Protein AF-A0A0D7P3U4-F1 (afdb_monomer_lite)

Structure (mmCIF, N/CA/C/O backbone):
data_AF-A0A0D7P3U4-F1
#
_entry.id   AF-A0A0D7P3U4-F1
#
loop_
_atom_site.group_PDB
_atom_site.id
_atom_site.type_symbol
_atom_site.label_atom_id
_atom_site.label_alt_id
_atom_site.label_comp_id
_atom_site.label_asym_id
_atom_site.label_entity_id
_atom_site.label_seq_id
_atom_site.pdbx_PDB_ins_code
_atom_site.Cartn_x
_atom_site.Cartn_y
_atom_site.Cartn_z
_atom_site.occupancy
_atom_site.B_iso_or_equiv
_atom_site.auth_seq_id
_atom_site.auth_comp_id
_atom_site.auth_asym_id
_atom_site.auth_atom_id
_atom_site.pdbx_PDB_model_num
ATOM 1 N N . MET A 1 1 ? -17.445 26.273 27.616 1.00 38.38 1 MET A N 1
ATOM 2 C CA . MET A 1 1 ? -16.498 25.141 27.708 1.00 38.38 1 MET A CA 1
ATOM 3 C C . MET A 1 1 ? -16.155 24.699 26.288 1.00 38.38 1 MET A C 1
ATOM 5 O O . MET A 1 1 ? -16.927 23.940 25.715 1.00 38.38 1 MET A O 1
ATOM 9 N N . PRO A 1 2 ? -15.102 25.240 25.655 1.00 40.31 2 PRO A N 1
ATOM 10 C CA . PRO A 1 2 ? -14.705 24.791 24.326 1.00 40.31 2 PRO A CA 1
ATOM 11 C C . PRO A 1 2 ? -14.028 23.417 24.429 1.00 40.31 2 PRO A C 1
ATOM 13 O O . PRO A 1 2 ? -13.034 23.261 25.133 1.00 40.31 2 PRO A O 1
ATOM 16 N N . TYR A 1 3 ? -14.595 22.420 23.749 1.00 35.41 3 TYR A N 1
ATOM 17 C CA . TYR A 1 3 ? -13.947 21.133 23.521 1.00 35.41 3 TYR A CA 1
ATOM 18 C C . TYR A 1 3 ? -12.779 21.350 22.559 1.00 35.41 3 TYR A C 1
ATOM 20 O O . TYR A 1 3 ? -12.969 21.671 21.385 1.00 35.41 3 TYR A O 1
ATOM 28 N N . THR A 1 4 ? -11.563 21.189 23.069 1.00 40.56 4 THR A N 1
ATOM 29 C CA . THR A 1 4 ? -10.334 21.159 22.282 1.00 40.56 4 THR A CA 1
ATOM 30 C C . THR A 1 4 ? -10.418 19.970 21.328 1.00 40.56 4 THR A C 1
ATOM 32 O O . THR A 1 4 ? -10.285 18.815 21.730 1.00 40.56 4 THR A O 1
ATOM 35 N N . SER A 1 5 ? -10.706 20.256 20.060 1.00 39.88 5 SER A N 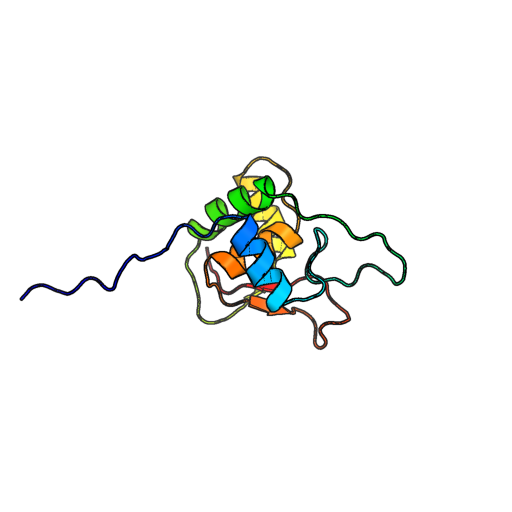1
ATOM 36 C CA . SER A 1 5 ? -10.681 19.272 18.981 1.00 39.88 5 SER A CA 1
ATOM 37 C C . SER A 1 5 ? -9.234 18.826 18.812 1.00 39.88 5 SER A C 1
ATOM 39 O O . SER A 1 5 ? -8.379 19.619 18.422 1.00 39.88 5 SER A O 1
ATOM 41 N N . ALA A 1 6 ? -8.948 17.584 19.206 1.00 41.66 6 ALA A N 1
ATOM 42 C CA . ALA A 1 6 ? -7.634 16.983 19.048 1.00 41.66 6 ALA A CA 1
ATOM 43 C C . ALA A 1 6 ? -7.201 17.106 17.581 1.00 41.66 6 ALA A C 1
ATOM 45 O O . ALA A 1 6 ? -7.942 16.739 16.670 1.00 41.66 6 ALA A O 1
ATOM 46 N N . GLY A 1 7 ? -6.025 17.701 17.395 1.00 33.91 7 GLY A N 1
ATOM 47 C CA . GLY A 1 7 ? -5.519 18.210 16.133 1.00 33.91 7 GLY A CA 1
ATOM 48 C C . GLY A 1 7 ? -5.639 17.237 14.968 1.00 33.91 7 GLY A C 1
ATOM 49 O O . GLY A 1 7 ? -4.973 16.205 14.921 1.00 33.91 7 GLY A O 1
ATOM 50 N N . HIS A 1 8 ? -6.408 17.656 13.967 1.00 38.06 8 HIS A N 1
ATOM 51 C CA . HIS A 1 8 ? -6.108 17.360 12.575 1.00 38.06 8 HIS A CA 1
ATOM 52 C C . HIS A 1 8 ? -4.768 18.024 12.236 1.00 38.06 8 HIS A C 1
ATOM 54 O O . HIS A 1 8 ? -4.718 19.145 11.744 1.00 38.06 8 HIS A O 1
ATOM 60 N N . ILE A 1 9 ? -3.668 17.342 12.540 1.00 40.62 9 ILE A N 1
ATOM 61 C CA . ILE A 1 9 ? -2.379 17.609 11.905 1.00 40.62 9 ILE A CA 1
ATOM 62 C C . ILE A 1 9 ? -1.990 16.331 11.169 1.00 40.62 9 ILE A C 1
ATOM 64 O O . ILE A 1 9 ? -0.997 15.676 11.472 1.00 40.62 9 ILE A O 1
ATOM 68 N N . ALA A 1 10 ? -2.818 15.946 10.197 1.00 44.78 10 ALA A N 1
ATOM 69 C CA . ALA A 1 10 ? -2.307 15.185 9.073 1.00 44.78 10 ALA A CA 1
ATOM 70 C C . ALA A 1 10 ? -1.526 16.196 8.231 1.00 44.78 10 ALA A C 1
ATOM 72 O O . ALA A 1 10 ? -2.073 16.815 7.325 1.00 44.78 10 ALA A O 1
ATOM 73 N N . HIS A 1 11 ? -0.262 16.437 8.589 1.00 48.94 11 HIS A N 1
ATOM 74 C CA . HIS A 1 11 ? 0.686 16.923 7.594 1.00 48.94 11 HIS A CA 1
ATOM 75 C C . HIS A 1 11 ? 0.518 16.011 6.377 1.00 48.94 11 HIS A C 1
ATOM 77 O O . HIS A 1 11 ? 0.591 14.792 6.537 1.00 48.94 11 HIS A O 1
ATOM 83 N N . GLU A 1 12 ? 0.210 16.582 5.213 1.00 66.56 12 GLU A N 1
ATOM 84 C CA . GLU A 1 12 ? 0.096 15.848 3.955 1.00 66.56 12 GLU A CA 1
ATOM 85 C C . GLU A 1 12 ? 1.421 15.118 3.714 1.00 66.56 12 GLU A C 1
ATOM 87 O O . GLU A 1 12 ? 2.398 15.702 3.245 1.00 66.56 12 GLU A O 1
ATOM 92 N N . ILE A 1 13 ? 1.499 13.851 4.127 1.00 76.00 13 ILE A N 1
ATOM 93 C CA . ILE A 1 13 ? 2.671 13.025 3.868 1.00 76.00 13 ILE A CA 1
ATOM 94 C C . ILE A 1 13 ? 2.689 12.817 2.364 1.00 76.00 13 ILE A C 1
ATOM 96 O O . ILE A 1 13 ? 1.800 12.167 1.812 1.00 76.00 13 ILE A O 1
ATOM 100 N N . SER A 1 14 ? 3.699 13.374 1.700 1.00 83.31 14 SER A N 1
ATOM 101 C CA . SER A 1 14 ? 3.850 13.165 0.267 1.00 83.31 14 SER A CA 1
ATOM 102 C C . SER A 1 14 ? 4.125 11.682 -0.013 1.00 83.31 14 SER A C 1
ATOM 104 O O . SER A 1 14 ? 4.723 10.990 0.817 1.00 83.31 14 SER A O 1
ATOM 106 N N . PRO A 1 15 ? 3.774 11.157 -1.194 1.00 79.06 15 PRO A N 1
ATOM 107 C CA . PRO A 1 15 ? 4.057 9.762 -1.542 1.00 79.06 15 PRO A CA 1
ATOM 108 C C . PRO A 1 15 ? 5.533 9.373 -1.440 1.00 79.06 15 PRO A C 1
ATOM 110 O O . PRO A 1 15 ? 5.861 8.236 -1.103 1.00 79.06 15 PRO A O 1
ATOM 113 N N . ALA A 1 16 ? 6.437 10.320 -1.697 1.00 84.12 16 ALA A N 1
ATOM 114 C CA . ALA A 1 16 ? 7.869 10.108 -1.535 1.00 84.12 16 ALA A CA 1
ATOM 115 C C . ALA A 1 16 ? 8.241 9.899 -0.056 1.00 84.12 16 ALA A C 1
ATOM 117 O O . ALA A 1 16 ? 8.971 8.964 0.273 1.00 84.12 16 ALA A O 1
ATOM 118 N N . GLN A 1 17 ? 7.682 10.712 0.847 1.00 87.31 17 GLN A N 1
ATOM 119 C CA . GLN A 1 17 ? 7.859 10.543 2.293 1.00 87.31 17 GLN A CA 1
ATOM 120 C C . GLN A 1 17 ? 7.215 9.243 2.786 1.00 87.31 17 GLN A C 1
ATOM 122 O O . GLN A 1 17 ? 7.812 8.519 3.582 1.00 87.31 17 GLN A O 1
ATOM 127 N N . ALA A 1 18 ? 6.027 8.907 2.276 1.00 85.25 18 ALA A N 1
ATOM 128 C CA . ALA A 1 18 ? 5.354 7.644 2.553 1.00 85.25 18 ALA A CA 1
ATOM 129 C C . ALA A 1 18 ? 6.251 6.448 2.206 1.00 85.25 18 ALA A C 1
ATOM 131 O O . ALA A 1 18 ? 6.417 5.530 3.014 1.00 85.25 18 ALA A O 1
ATOM 132 N N . LEU A 1 19 ? 6.875 6.483 1.026 1.00 86.25 19 LEU A N 1
ATOM 133 C CA . LEU A 1 19 ? 7.797 5.451 0.570 1.00 86.25 19 LEU A CA 1
ATOM 134 C C . LEU A 1 19 ? 9.042 5.365 1.460 1.00 86.25 19 LEU A C 1
ATOM 136 O O . LEU A 1 19 ? 9.476 4.264 1.798 1.00 86.25 19 LEU A O 1
ATOM 140 N N . GLU A 1 20 ? 9.602 6.499 1.880 1.00 89.19 20 GLU A N 1
ATOM 141 C CA . GLU A 1 20 ? 10.750 6.528 2.788 1.00 89.19 20 GLU A CA 1
ATOM 142 C C . GLU A 1 20 ? 10.413 5.913 4.156 1.00 89.19 20 GLU A C 1
ATOM 144 O O . GLU A 1 20 ? 11.132 5.034 4.640 1.00 89.19 20 GLU A O 1
ATOM 149 N N . ILE A 1 21 ? 9.287 6.307 4.757 1.00 87.75 21 ILE A N 1
ATOM 150 C CA . ILE A 1 21 ? 8.805 5.752 6.030 1.00 87.75 21 ILE A CA 1
ATOM 151 C C . ILE A 1 21 ? 8.578 4.243 5.889 1.00 87.75 21 ILE A C 1
ATOM 153 O O . ILE A 1 21 ? 8.995 3.456 6.746 1.00 87.75 21 ILE A O 1
ATOM 157 N N . ALA A 1 22 ? 7.954 3.822 4.788 1.00 87.62 22 ALA A N 1
ATOM 158 C CA . ALA A 1 22 ? 7.709 2.418 4.513 1.00 87.62 22 ALA A CA 1
ATOM 159 C C . ALA A 1 22 ? 9.010 1.622 4.368 1.00 87.62 22 ALA A C 1
ATOM 161 O O . ALA A 1 22 ? 9.109 0.542 4.944 1.00 87.62 22 ALA A O 1
ATOM 162 N N . ARG A 1 23 ? 10.032 2.163 3.691 1.00 87.88 23 ARG A N 1
ATOM 163 C CA . ARG A 1 23 ? 11.361 1.539 3.560 1.00 87.88 23 ARG A CA 1
ATOM 164 C C . ARG A 1 23 ? 12.098 1.435 4.895 1.00 87.88 23 ARG A C 1
ATOM 166 O O . ARG A 1 23 ? 12.778 0.442 5.125 1.00 87.88 23 ARG A O 1
ATOM 173 N N . ARG A 1 24 ? 11.935 2.395 5.811 1.00 87.88 24 ARG A N 1
ATOM 174 C CA . ARG A 1 24 ? 12.508 2.296 7.169 1.00 87.88 24 ARG A CA 1
ATOM 175 C C . ARG A 1 24 ? 11.875 1.163 7.980 1.00 87.88 24 ARG A C 1
ATOM 177 O O . ARG A 1 24 ? 12.564 0.502 8.750 1.00 87.88 24 ARG A O 1
ATOM 184 N N . ARG A 1 25 ? 10.570 0.928 7.806 1.00 85.62 25 ARG A N 1
ATOM 185 C CA . ARG A 1 25 ? 9.826 -0.128 8.516 1.00 85.62 25 ARG A CA 1
ATOM 186 C C . ARG A 1 25 ? 9.965 -1.505 7.866 1.00 85.62 25 ARG A C 1
ATOM 188 O O . ARG A 1 25 ? 10.040 -2.512 8.561 1.00 85.62 25 ARG A O 1
ATOM 195 N N . PHE A 1 26 ? 9.976 -1.538 6.540 1.00 85.12 26 PHE A N 1
ATOM 196 C CA . PHE A 1 26 ? 10.073 -2.724 5.704 1.00 85.12 26 PHE A CA 1
ATOM 197 C C . PHE A 1 26 ? 11.154 -2.473 4.651 1.00 85.12 26 PHE A C 1
ATOM 199 O O . PHE A 1 26 ? 10.870 -2.041 3.533 1.00 85.12 26 PHE A O 1
ATOM 206 N N . CYS A 1 27 ? 12.408 -2.766 5.007 1.00 80.81 27 CYS A N 1
ATOM 207 C CA . CYS A 1 27 ? 13.600 -2.472 4.196 1.00 80.81 27 CYS A CA 1
ATOM 208 C C . CYS A 1 27 ? 13.582 -3.067 2.781 1.00 80.81 27 CYS A C 1
ATOM 210 O O . CYS A 1 27 ? 14.340 -2.628 1.920 1.00 80.81 27 CYS A O 1
ATOM 212 N N . ARG A 1 28 ? 12.701 -4.038 2.523 1.00 82.25 28 ARG A N 1
ATOM 213 C CA . ARG A 1 28 ? 12.535 -4.697 1.226 1.00 82.25 28 ARG A CA 1
ATOM 214 C C . ARG A 1 28 ? 11.152 -4.452 0.610 1.00 82.25 28 ARG A C 1
ATOM 216 O O . ARG A 1 28 ? 10.648 -5.301 -0.103 1.00 82.25 28 ARG A O 1
ATOM 223 N N . ILE A 1 29 ? 10.467 -3.350 0.890 1.00 88.88 29 ILE A N 1
ATOM 224 C CA . ILE A 1 29 ? 9.172 -3.102 0.237 1.00 88.88 29 ILE A CA 1
ATOM 225 C C . ILE A 1 29 ? 9.337 -2.827 -1.279 1.00 88.88 29 ILE A C 1
ATOM 227 O O . ILE A 1 29 ? 10.244 -2.106 -1.702 1.00 88.88 29 ILE A O 1
ATOM 231 N N . SER A 1 30 ? 8.467 -3.428 -2.095 1.00 91.19 30 SER A N 1
ATOM 232 C CA . SER A 1 30 ? 8.393 -3.308 -3.568 1.00 91.19 30 SER A CA 1
ATOM 233 C C . SER A 1 30 ? 6.939 -3.331 -4.031 1.00 91.19 30 SER A C 1
ATOM 235 O O . SER A 1 30 ? 6.057 -3.549 -3.203 1.00 91.19 30 SER A O 1
ATOM 237 N N . ALA A 1 31 ? 6.675 -3.180 -5.333 1.00 91.19 31 ALA A N 1
ATOM 238 C CA . ALA A 1 31 ? 5.320 -3.276 -5.891 1.00 91.19 31 ALA A CA 1
ATOM 239 C C . ALA A 1 31 ? 4.598 -4.593 -5.531 1.00 91.19 31 ALA A C 1
ATOM 241 O O . ALA A 1 31 ? 3.384 -4.600 -5.318 1.00 91.19 31 ALA A O 1
ATOM 242 N N . ASP A 1 32 ? 5.330 -5.696 -5.369 1.00 88.75 32 ASP A N 1
ATOM 243 C CA . ASP A 1 32 ? 4.748 -6.993 -4.999 1.00 88.75 32 ASP A CA 1
ATOM 244 C C . ASP A 1 32 ? 4.303 -7.059 -3.523 1.00 88.75 32 ASP A C 1
ATOM 246 O O . ASP A 1 32 ? 3.494 -7.912 -3.145 1.00 88.75 32 ASP A O 1
ATOM 250 N N . GLY A 1 33 ? 4.777 -6.134 -2.683 1.00 88.94 33 GLY A N 1
ATOM 251 C CA . GLY A 1 33 ? 4.483 -6.054 -1.253 1.00 88.94 33 GLY A CA 1
ATOM 252 C C . GLY A 1 33 ? 5.744 -5.927 -0.395 1.00 88.94 33 GLY A C 1
ATOM 253 O O . GLY A 1 33 ? 6.766 -5.390 -0.828 1.00 88.94 33 GLY A O 1
ATOM 254 N N . ILE A 1 34 ? 5.687 -6.427 0.840 1.00 86.50 34 ILE A N 1
ATOM 255 C CA . ILE A 1 34 ? 6.852 -6.545 1.732 1.00 86.50 34 ILE A CA 1
ATOM 256 C C . ILE A 1 34 ? 7.669 -7.738 1.204 1.00 86.50 34 ILE A C 1
ATOM 258 O O . ILE A 1 34 ? 7.307 -8.858 1.538 1.00 86.50 34 ILE A O 1
ATOM 262 N N . LEU A 1 35 ? 8.660 -7.543 0.306 1.00 70.44 35 LEU A N 1
ATOM 263 C CA . LEU A 1 35 ? 9.296 -8.637 -0.471 1.00 70.44 35 LEU A CA 1
ATOM 264 C C . LEU A 1 35 ? 9.469 -9.924 0.351 1.00 70.44 35 LEU A C 1
ATOM 266 O O . LEU A 1 35 ? 10.184 -9.905 1.348 1.00 70.44 35 LEU A O 1
ATOM 270 N N . LEU A 1 36 ? 9.013 -11.045 -0.212 1.00 58.19 36 LEU A N 1
ATOM 271 C CA . LEU A 1 36 ? 9.909 -11.895 -0.998 1.00 58.19 36 LEU A CA 1
ATOM 272 C C . LEU A 1 36 ? 9.376 -12.026 -2.419 1.00 58.19 36 LEU A C 1
ATOM 274 O O . LEU A 1 36 ? 8.416 -12.750 -2.669 1.00 58.19 36 LEU A O 1
ATOM 278 N N . ALA A 1 37 ? 10.056 -11.407 -3.373 1.00 50.03 37 ALA A N 1
ATOM 279 C CA . ALA A 1 37 ? 10.104 -12.021 -4.684 1.00 50.03 37 ALA A CA 1
ATOM 280 C C . ALA A 1 37 ? 10.962 -13.300 -4.535 1.00 50.03 37 ALA A C 1
ATOM 282 O O . ALA A 1 37 ? 11.898 -13.319 -3.725 1.00 50.03 37 ALA A O 1
ATOM 283 N N . ARG A 1 38 ? 10.627 -14.388 -5.248 1.00 56.75 38 ARG A N 1
ATOM 284 C CA . ARG A 1 38 ? 11.451 -15.618 -5.305 1.00 56.75 38 ARG A CA 1
ATOM 285 C C . ARG A 1 38 ? 12.933 -15.239 -5.400 1.00 56.75 38 ARG A C 1
ATOM 287 O O . ARG A 1 38 ? 13.247 -14.244 -6.046 1.00 56.75 38 ARG A O 1
ATOM 294 N N . ARG A 1 39 ? 13.851 -15.997 -4.789 1.00 56.56 39 ARG A N 1
ATOM 295 C CA . ARG A 1 39 ? 15.298 -15.712 -4.881 1.00 56.56 39 ARG A CA 1
ATOM 296 C C . ARG A 1 39 ? 15.677 -15.460 -6.354 1.00 56.56 39 ARG A C 1
ATOM 298 O O . ARG A 1 39 ? 15.538 -16.365 -7.168 1.00 56.56 39 ARG A O 1
ATOM 305 N N . GLY A 1 40 ? 16.085 -14.231 -6.685 1.00 61.44 40 GLY A N 1
ATOM 306 C CA . GLY A 1 40 ? 16.438 -13.816 -8.052 1.00 61.44 40 GLY A CA 1
ATOM 307 C C . GLY A 1 40 ? 15.343 -13.122 -8.877 1.00 61.44 40 GLY A C 1
ATOM 308 O O . GLY A 1 40 ? 15.617 -12.729 -10.005 1.00 61.44 40 GLY A O 1
ATOM 309 N N . ALA A 1 41 ? 14.129 -12.936 -8.358 1.00 67.06 41 ALA A N 1
ATOM 310 C CA . ALA A 1 41 ? 13.119 -12.134 -9.041 1.00 67.06 41 ALA A CA 1
ATOM 311 C C . ALA A 1 41 ? 13.474 -10.632 -8.981 1.00 67.06 41 ALA A C 1
ATOM 313 O O . ALA A 1 41 ? 14.013 -10.169 -7.967 1.00 67.06 41 ALA A O 1
ATOM 314 N N . PRO A 1 42 ? 13.214 -9.882 -10.068 1.00 73.75 42 PRO A N 1
ATOM 315 C CA . PRO A 1 42 ? 13.616 -8.487 -10.172 1.00 73.75 42 PRO A CA 1
ATOM 316 C C . PRO A 1 42 ? 12.885 -7.624 -9.141 1.00 73.75 42 PRO A C 1
ATOM 318 O O . PRO A 1 42 ? 11.722 -7.863 -8.817 1.00 73.75 42 PRO A O 1
ATOM 321 N N . TYR A 1 43 ? 13.574 -6.601 -8.633 1.00 81.44 43 TYR A N 1
ATOM 322 C CA . TYR A 1 43 ? 12.940 -5.581 -7.806 1.00 81.44 43 TYR A CA 1
ATOM 323 C C . TYR A 1 43 ? 11.932 -4.801 -8.651 1.00 81.44 43 TYR A C 1
ATOM 325 O O . TYR A 1 43 ? 12.300 -4.238 -9.681 1.00 81.44 43 TYR A O 1
ATOM 333 N N . GLN A 1 44 ? 10.678 -4.757 -8.204 1.00 86.56 44 GLN A N 1
ATOM 334 C CA . GLN A 1 44 ? 9.640 -3.960 -8.847 1.00 86.56 44 GLN A CA 1
ATOM 335 C C . GLN A 1 44 ? 9.441 -2.639 -8.107 1.00 86.56 44 GLN A C 1
ATOM 337 O O . GLN A 1 44 ? 9.133 -2.611 -6.910 1.00 86.56 44 GLN A O 1
ATOM 342 N N . GLU A 1 45 ? 9.615 -1.539 -8.829 1.00 90.19 45 GLU A N 1
ATOM 343 C CA . GLU A 1 45 ? 9.469 -0.194 -8.288 1.00 90.19 45 GLU A CA 1
ATOM 344 C C . GLU A 1 45 ? 8.012 0.124 -7.924 1.00 90.19 45 GLU A C 1
ATOM 346 O O . GLU A 1 45 ? 7.072 -0.260 -8.617 1.00 90.19 45 GLU A O 1
ATOM 351 N N . ILE A 1 46 ? 7.827 0.838 -6.812 1.00 93.00 46 ILE A N 1
ATOM 352 C CA . ILE A 1 46 ? 6.511 1.309 -6.374 1.00 93.00 46 ILE A CA 1
ATOM 353 C C . ILE A 1 46 ? 6.201 2.621 -7.090 1.00 93.00 46 ILE A C 1
ATOM 355 O O . ILE A 1 46 ? 6.912 3.606 -6.912 1.00 93.00 46 ILE A O 1
ATOM 359 N N . ILE A 1 47 ? 5.106 2.634 -7.848 1.00 94.12 47 ILE A N 1
ATOM 360 C CA . ILE A 1 47 ? 4.639 3.814 -8.580 1.00 94.12 47 ILE A CA 1
ATOM 361 C C . ILE A 1 47 ? 3.908 4.764 -7.621 1.00 94.12 47 ILE A C 1
ATOM 363 O O . ILE A 1 47 ? 2.959 4.366 -6.941 1.00 94.12 47 ILE A O 1
ATOM 367 N N . VAL A 1 48 ? 4.332 6.028 -7.584 1.00 91.50 48 VAL A N 1
ATOM 368 C CA . VAL A 1 48 ? 3.832 7.069 -6.667 1.00 91.50 48 VAL A CA 1
ATOM 369 C C . VAL A 1 48 ? 2.333 7.329 -6.836 1.00 91.50 48 VAL A C 1
ATOM 371 O O . VAL A 1 48 ? 1.600 7.423 -5.853 1.00 91.50 48 VAL A O 1
ATOM 374 N N . GLU A 1 49 ? 1.841 7.370 -8.067 1.00 93.12 49 GLU A N 1
ATOM 375 C CA . GLU A 1 49 ? 0.430 7.611 -8.374 1.00 93.12 49 GLU A CA 1
ATOM 376 C C . GLU A 1 49 ? -0.473 6.502 -7.814 1.00 93.12 49 GLU A C 1
ATOM 378 O O . GLU A 1 49 ? -1.608 6.760 -7.415 1.00 93.12 49 GLU A O 1
ATOM 383 N N . GLN A 1 50 ? 0.031 5.266 -7.733 1.00 96.12 50 GLN A N 1
ATOM 384 C CA . GLN A 1 50 ? -0.698 4.161 -7.106 1.00 96.12 50 GLN A CA 1
ATOM 385 C C . GLN A 1 50 ? -0.769 4.328 -5.586 1.00 96.12 50 GLN A C 1
ATOM 387 O O . GLN A 1 50 ? -1.772 3.947 -4.985 1.00 96.12 50 GLN A O 1
ATOM 392 N N . VAL A 1 51 ? 0.265 4.909 -4.964 1.00 95.00 51 VAL A N 1
ATOM 393 C CA . VAL A 1 51 ? 0.263 5.223 -3.527 1.00 95.00 51 VAL A CA 1
ATOM 394 C C . VAL A 1 51 ? -0.809 6.266 -3.229 1.00 95.00 51 VAL A C 1
ATOM 396 O O . VAL A 1 51 ? -1.599 6.050 -2.317 1.00 95.00 51 VAL A O 1
ATOM 399 N N . ASN A 1 52 ? -0.905 7.330 -4.034 1.00 93.88 52 ASN A N 1
ATOM 400 C CA . ASN A 1 52 ? -1.944 8.357 -3.882 1.00 93.88 52 ASN A CA 1
ATOM 401 C C . ASN A 1 52 ? -3.355 7.765 -3.927 1.00 93.88 52 ASN A C 1
ATOM 403 O O . ASN A 1 52 ? -4.121 7.925 -2.980 1.00 93.88 52 ASN A O 1
ATOM 407 N N . ARG A 1 53 ? -3.674 6.993 -4.972 1.00 95.25 53 ARG A N 1
ATOM 408 C CA . ARG A 1 53 ? -4.993 6.347 -5.096 1.00 95.25 53 ARG A CA 1
ATOM 409 C C . ARG A 1 53 ? -5.286 5.406 -3.932 1.00 95.25 53 ARG A C 1
ATOM 411 O O . ARG A 1 53 ? -6.407 5.354 -3.436 1.00 95.25 53 ARG A O 1
ATOM 418 N N . ALA A 1 54 ? -4.279 4.662 -3.477 1.00 96.69 54 ALA A N 1
ATOM 419 C CA . ALA A 1 54 ? -4.433 3.796 -2.320 1.00 96.69 54 ALA A CA 1
ATOM 420 C C . ALA A 1 54 ? -4.655 4.591 -1.024 1.00 96.69 54 ALA A C 1
ATOM 422 O O . ALA A 1 54 ? -5.435 4.150 -0.184 1.00 96.69 54 ALA A O 1
A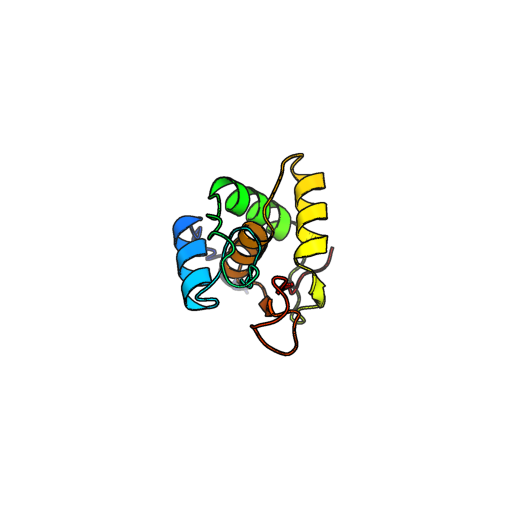TOM 423 N N . MET A 1 55 ? -4.007 5.747 -0.850 1.00 95.12 55 MET A N 1
ATOM 424 C CA . MET A 1 55 ? -4.243 6.632 0.294 1.00 95.12 55 MET A CA 1
ATOM 425 C C . MET A 1 55 ? -5.671 7.179 0.278 1.00 95.12 55 MET A C 1
ATOM 427 O O . MET A 1 55 ? -6.349 7.093 1.298 1.00 95.12 55 MET A O 1
ATOM 431 N N . GLU A 1 56 ? -6.144 7.666 -0.870 1.00 95.44 56 GLU A N 1
ATOM 432 C CA . GLU A 1 56 ? -7.521 8.146 -1.041 1.00 95.44 56 GLU A CA 1
ATOM 433 C C . GLU A 1 56 ? -8.536 7.052 -0.700 1.00 95.44 56 GLU A C 1
ATOM 435 O O . GLU A 1 56 ? -9.424 7.270 0.123 1.00 95.44 56 GLU A O 1
ATOM 440 N N . PHE A 1 57 ? -8.355 5.845 -1.244 1.00 97.00 57 PHE A N 1
ATOM 441 C CA . PHE A 1 57 ? -9.206 4.703 -0.925 1.00 97.00 57 PHE A CA 1
ATOM 442 C C . PHE A 1 57 ? -9.181 4.362 0.572 1.00 97.00 57 PHE A C 1
ATOM 444 O O . PHE A 1 57 ? -10.231 4.244 1.201 1.00 97.00 57 PHE A O 1
ATOM 451 N N . LEU A 1 58 ? -7.997 4.212 1.172 1.00 96.31 58 LEU A N 1
ATOM 452 C CA . LEU A 1 58 ? -7.865 3.840 2.584 1.00 96.31 58 LEU A CA 1
ATOM 453 C C . LEU A 1 58 ? -8.423 4.910 3.531 1.00 96.31 58 LEU A C 1
ATOM 455 O O . LEU A 1 58 ? -8.900 4.555 4.607 1.00 96.31 58 LEU A O 1
ATOM 459 N N . ALA A 1 59 ? -8.401 6.185 3.136 1.00 94.81 59 ALA A N 1
ATOM 460 C CA . ALA A 1 59 ? -9.010 7.278 3.888 1.00 94.81 59 ALA A CA 1
ATOM 461 C C . ALA A 1 59 ? -10.546 7.183 3.947 1.00 94.81 59 ALA A C 1
ATOM 463 O O . ALA A 1 59 ? -11.152 7.751 4.853 1.00 94.81 59 ALA A O 1
ATOM 464 N N . THR A 1 60 ? -11.178 6.437 3.032 1.00 96.00 60 THR A N 1
ATOM 465 C CA . THR A 1 60 ? -12.623 6.145 3.093 1.00 96.00 60 THR A CA 1
ATOM 466 C C . THR A 1 60 ? -12.979 5.058 4.112 1.00 96.00 60 THR A C 1
ATOM 468 O O . THR A 1 60 ? -14.144 4.920 4.483 1.00 96.00 60 THR A O 1
ATOM 471 N N . LEU A 1 61 ? -11.995 4.282 4.580 1.00 96.50 61 LEU A N 1
ATOM 472 C CA . LEU A 1 61 ? -12.204 3.178 5.513 1.00 96.50 61 LEU A CA 1
ATOM 473 C C . LEU A 1 61 ? -12.052 3.639 6.964 1.00 96.50 61 LEU A C 1
ATOM 475 O O . LEU A 1 61 ? -11.319 4.573 7.277 1.00 96.50 61 LEU A O 1
ATOM 479 N N . THR A 1 62 ? -12.683 2.919 7.892 1.00 96.00 62 THR A N 1
ATOM 480 C CA . THR A 1 62 ? -12.543 3.205 9.325 1.00 96.00 62 THR A CA 1
ATOM 481 C C . THR A 1 62 ? -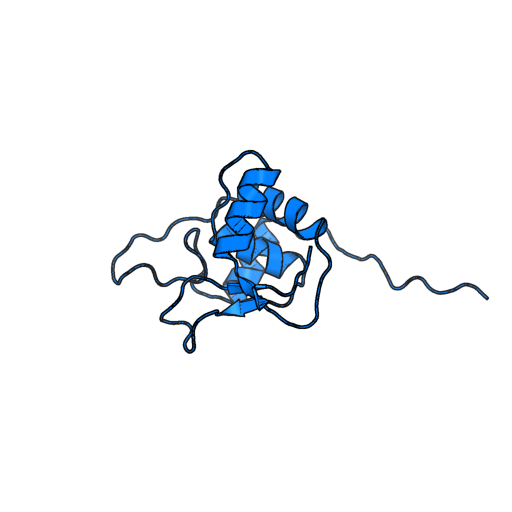11.273 2.548 9.889 1.00 96.00 62 THR A C 1
ATOM 483 O O . THR A 1 62 ? -11.173 1.314 9.865 1.00 96.00 62 THR A O 1
ATOM 486 N N . PRO A 1 63 ? -10.320 3.307 10.473 1.00 96.19 63 PRO A N 1
ATOM 487 C CA . PRO A 1 63 ? -9.146 2.737 11.132 1.00 96.19 63 PRO A CA 1
ATOM 488 C C . PRO A 1 63 ? -9.520 1.854 12.328 1.00 96.19 63 PRO A C 1
ATOM 490 O O . PRO A 1 63 ? -10.447 2.142 13.086 1.00 96.19 63 PRO A O 1
ATOM 493 N N . THR A 1 64 ? -8.763 0.781 12.550 1.00 96.00 64 THR A N 1
ATOM 494 C CA . THR A 1 64 ? -8.946 -0.118 13.695 1.00 96.00 64 THR A CA 1
ATOM 495 C C . THR A 1 64 ? -7.623 -0.418 14.395 1.00 96.00 64 THR A C 1
ATOM 497 O O . THR A 1 64 ? -6.542 -0.398 13.805 1.00 96.00 64 THR A O 1
ATOM 500 N N . LYS A 1 65 ? -7.699 -0.751 15.689 1.00 91.56 65 LYS A N 1
ATOM 501 C CA . LYS A 1 65 ? -6.516 -1.112 16.494 1.00 91.56 65 LYS A CA 1
ATOM 502 C C . LYS A 1 65 ? -5.940 -2.489 16.126 1.00 91.56 65 LYS A C 1
ATOM 504 O O . LYS A 1 65 ? -4.791 -2.782 16.462 1.00 91.56 65 LYS A O 1
ATOM 509 N N . SER A 1 66 ? -6.722 -3.334 15.450 1.00 91.12 66 SER A N 1
ATOM 510 C CA . SER A 1 66 ? -6.362 -4.706 15.089 1.00 91.12 66 SER A CA 1
ATOM 511 C C . SER A 1 66 ? -6.119 -4.855 13.589 1.00 91.12 66 SER A C 1
ATOM 513 O O . SER A 1 66 ? -7.051 -4.781 12.796 1.00 91.12 66 SER A O 1
ATOM 515 N N . ALA A 1 67 ? -4.884 -5.167 13.204 1.00 91.62 67 ALA A N 1
ATOM 516 C CA . ALA A 1 67 ? -4.532 -5.461 11.819 1.00 91.62 67 ALA A CA 1
ATOM 517 C C . ALA A 1 67 ? -5.048 -6.846 11.386 1.00 91.62 67 ALA A C 1
ATOM 519 O O . ALA A 1 67 ? -4.444 -7.875 11.727 1.00 91.62 67 ALA A O 1
ATOM 520 N N . ARG A 1 68 ? -6.176 -6.868 10.665 1.00 92.50 68 ARG A N 1
ATOM 521 C CA . ARG A 1 68 ? -6.864 -8.096 10.218 1.00 92.50 68 ARG A CA 1
ATOM 522 C C . ARG A 1 68 ? -7.182 -8.121 8.723 1.00 92.50 68 ARG A C 1
ATOM 524 O O . ARG A 1 68 ? -7.296 -9.211 8.178 1.00 92.50 68 ARG A O 1
ATOM 531 N N . ALA A 1 69 ? -7.306 -6.968 8.069 1.00 95.00 69 ALA A N 1
ATOM 532 C CA . ALA A 1 69 ? -7.623 -6.914 6.647 1.00 95.00 69 ALA A CA 1
ATOM 533 C C . ALA A 1 69 ? -6.374 -7.226 5.810 1.00 95.00 69 ALA A C 1
ATOM 535 O O . ALA A 1 69 ? -5.325 -6.621 6.021 1.00 95.00 69 ALA A O 1
ATOM 536 N N . CYS A 1 70 ? -6.463 -8.180 4.882 1.00 94.62 70 CYS A N 1
ATOM 537 C CA . CYS A 1 70 ? -5.335 -8.568 4.037 1.00 94.62 70 CYS A CA 1
ATOM 538 C C . CYS A 1 70 ? -5.084 -7.523 2.943 1.00 94.62 70 CYS A C 1
ATOM 540 O O . CYS A 1 70 ? -6.007 -7.162 2.213 1.00 94.62 70 CYS A O 1
ATOM 542 N N . SER A 1 71 ? -3.833 -7.083 2.782 1.00 94.62 71 SER A N 1
ATOM 543 C CA . SER A 1 71 ? -3.437 -6.114 1.754 1.00 94.62 71 SER A CA 1
ATOM 544 C C . SER A 1 71 ? -3.780 -6.595 0.343 1.00 94.62 71 SER A C 1
ATOM 546 O O . SER A 1 71 ? -4.230 -5.799 -0.469 1.00 94.62 71 SER A O 1
ATOM 548 N N . TYR A 1 72 ? -3.669 -7.901 0.069 1.00 94.19 72 TYR A N 1
ATOM 549 C CA . TYR A 1 72 ? -4.009 -8.471 -1.239 1.00 94.19 72 TYR A CA 1
ATOM 550 C C . TYR A 1 72 ? -5.497 -8.314 -1.583 1.00 94.19 72 TYR A C 1
ATOM 552 O O . TYR A 1 72 ? -5.854 -8.022 -2.718 1.00 94.19 72 TYR A O 1
ATOM 560 N N . GLN A 1 73 ? -6.378 -8.494 -0.599 1.00 95.25 73 GLN A N 1
ATOM 561 C CA . GLN A 1 73 ? -7.816 -8.302 -0.799 1.00 95.25 73 GLN A CA 1
ATOM 562 C C . GLN A 1 73 ? -8.152 -6.811 -0.883 1.00 95.25 73 GLN A C 1
ATOM 564 O O . GLN A 1 73 ? -8.917 -6.395 -1.750 1.00 95.25 73 GLN A O 1
ATOM 569 N N . LEU A 1 74 ? -7.532 -5.999 -0.022 1.00 96.06 74 LEU A N 1
ATOM 570 C CA . LEU A 1 74 ? -7.721 -4.552 -0.019 1.00 96.06 74 LEU A CA 1
ATOM 571 C C . LEU A 1 74 ? -7.246 -3.890 -1.312 1.00 96.06 74 LEU A C 1
ATOM 573 O O . LEU A 1 74 ? -7.909 -2.965 -1.762 1.00 96.06 74 LEU A O 1
ATOM 577 N N . LYS A 1 75 ? -6.162 -4.362 -1.946 1.00 95.94 75 LYS A N 1
ATOM 578 C CA . LYS A 1 75 ? -5.751 -3.823 -3.251 1.00 95.94 75 LYS A CA 1
ATOM 579 C C . LYS A 1 75 ? -6.799 -4.066 -4.326 1.00 95.94 75 LYS A C 1
ATOM 581 O O . LYS A 1 75 ? -7.082 -3.144 -5.065 1.00 95.94 75 LYS A O 1
ATOM 586 N N . HIS A 1 76 ? -7.448 -5.228 -4.366 1.00 97.38 76 HIS A N 1
ATOM 587 C CA . HIS A 1 76 ? -8.482 -5.491 -5.368 1.00 97.38 76 HIS A CA 1
ATOM 588 C C . HIS A 1 76 ? -9.738 -4.651 -5.118 1.00 97.38 76 HIS A C 1
ATOM 590 O O . HIS A 1 76 ? -10.368 -4.178 -6.064 1.00 97.38 76 HIS A O 1
ATOM 596 N N . ALA A 1 77 ? -10.070 -4.400 -3.849 1.00 97.38 77 ALA A N 1
ATOM 597 C CA . ALA A 1 77 ? -11.114 -3.443 -3.497 1.00 97.38 77 ALA A CA 1
ATOM 598 C C . ALA A 1 77 ? -10.741 -2.014 -3.937 1.00 97.38 77 ALA A C 1
ATOM 600 O O . ALA A 1 77 ? -11.562 -1.332 -4.546 1.00 97.38 77 ALA A O 1
ATOM 601 N N . ALA A 1 78 ? -9.496 -1.593 -3.701 1.00 97.25 78 ALA A N 1
ATOM 602 C CA . ALA A 1 78 ? -8.987 -0.291 -4.123 1.00 97.25 78 ALA A CA 1
ATOM 603 C C . ALA A 1 78 ? -8.955 -0.144 -5.654 1.00 97.25 78 ALA A C 1
ATOM 605 O O . ALA A 1 78 ? -9.344 0.894 -6.173 1.00 97.25 78 ALA A O 1
ATOM 606 N N . GLU A 1 79 ? -8.540 -1.186 -6.379 1.00 98.00 79 GLU A N 1
ATOM 607 C CA . GLU A 1 79 ? -8.545 -1.240 -7.846 1.00 98.00 79 GLU A CA 1
ATOM 608 C C . GLU A 1 79 ? -9.961 -1.086 -8.401 1.00 98.00 79 GLU A C 1
ATOM 610 O O . GLU A 1 79 ? -10.183 -0.320 -9.337 1.00 98.00 79 GLU A O 1
ATOM 615 N N . SER A 1 80 ? -10.924 -1.779 -7.788 1.00 97.81 80 SER A N 1
ATOM 616 C CA . SER A 1 80 ? -12.337 -1.696 -8.166 1.00 97.81 80 SER A CA 1
ATOM 617 C C . SER A 1 80 ? -12.912 -0.303 -7.902 1.00 97.81 80 SER A C 1
ATOM 619 O O . SER A 1 80 ? -13.668 0.210 -8.719 1.00 97.81 80 SER A O 1
ATOM 621 N N . TRP A 1 81 ? -12.535 0.322 -6.783 1.00 97.50 81 TRP A N 1
ATOM 622 C CA . TRP A 1 81 ? -12.945 1.684 -6.434 1.00 97.50 81 TRP A CA 1
ATOM 623 C C . TRP A 1 81 ? -12.320 2.739 -7.361 1.00 97.50 81 TRP A C 1
ATOM 625 O O . TRP A 1 81 ? -13.017 3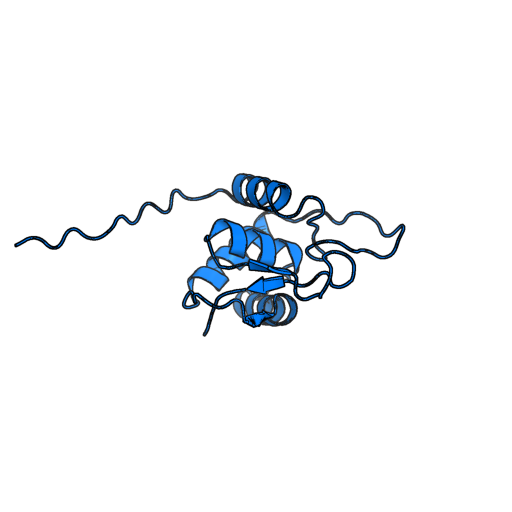.639 -7.821 1.00 97.50 81 TRP A O 1
ATOM 635 N N . ALA A 1 82 ? -11.025 2.616 -7.667 1.00 95.38 82 ALA A N 1
ATOM 636 C CA . ALA A 1 82 ? -10.282 3.583 -8.475 1.00 95.38 82 ALA A CA 1
ATOM 637 C C . ALA A 1 82 ? -10.459 3.394 -9.991 1.00 95.38 82 ALA A C 1
ATOM 639 O O . ALA A 1 82 ? -10.067 4.267 -10.765 1.00 95.38 82 ALA A O 1
ATOM 640 N N . GLY A 1 83 ? -10.958 2.235 -10.434 1.00 96.81 83 GLY A N 1
ATOM 641 C CA . GLY A 1 83 ? -11.001 1.862 -11.850 1.00 96.81 83 GLY A CA 1
ATOM 642 C C . GLY A 1 83 ? -9.613 1.709 -12.488 1.00 96.81 83 GLY A C 1
ATOM 643 O O . GLY A 1 83 ? -9.473 1.858 -13.701 1.00 96.81 83 GLY A O 1
ATOM 644 N N . ALA A 1 84 ? -8.571 1.455 -11.690 1.00 96.12 84 ALA A N 1
ATOM 645 C CA . ALA A 1 84 ? -7.183 1.399 -12.142 1.00 96.12 84 ALA A CA 1
ATOM 646 C C . ALA A 1 84 ? -6.353 0.419 -11.305 1.00 96.12 84 ALA A C 1
ATOM 648 O O . ALA A 1 84 ? -6.632 0.203 -10.130 1.00 96.12 84 ALA A O 1
ATOM 649 N N . TYR A 1 85 ? -5.289 -0.129 -11.897 1.00 96.88 85 TYR A N 1
ATOM 650 C CA . TYR A 1 85 ? -4.370 -1.029 -11.196 1.00 96.88 85 TYR A CA 1
ATOM 651 C C . TYR A 1 85 ? -3.634 -0.327 -10.039 1.00 96.88 85 TYR A C 1
ATOM 653 O O . TYR A 1 85 ? -3.107 0.779 -10.207 1.00 96.88 85 TYR A O 1
ATOM 661 N N . ILE A 1 86 ? -3.550 -0.999 -8.885 1.00 97.25 86 ILE A N 1
ATOM 662 C CA . ILE A 1 86 ? -2.833 -0.554 -7.684 1.00 97.25 86 ILE A CA 1
ATOM 663 C C . ILE A 1 86 ? -2.004 -1.729 -7.167 1.00 97.25 86 ILE A C 1
ATOM 665 O O . ILE A 1 86 ? -2.529 -2.753 -6.731 1.00 97.25 86 ILE A O 1
ATOM 669 N N . SER A 1 87 ? -0.680 -1.578 -7.173 1.00 96.31 87 SER A N 1
ATOM 670 C CA . SER A 1 87 ? 0.208 -2.623 -6.668 1.00 96.31 87 SER A CA 1
ATOM 671 C C . SER A 1 87 ? 0.016 -2.871 -5.163 1.00 96.31 87 SER A C 1
ATOM 673 O O . SER A 1 87 ? -0.319 -1.973 -4.386 1.00 96.31 87 SER A O 1
ATOM 675 N N . ASN A 1 88 ? 0.270 -4.108 -4.724 1.00 95.50 88 ASN A N 1
ATOM 676 C CA . ASN A 1 88 ? 0.168 -4.491 -3.309 1.00 95.50 88 ASN A CA 1
ATOM 677 C C . ASN A 1 88 ? 1.112 -3.644 -2.438 1.00 95.50 88 ASN A C 1
ATOM 679 O O . ASN A 1 88 ? 0.741 -3.188 -1.359 1.00 95.50 88 ASN A O 1
ATOM 683 N N . GLY A 1 89 ? 2.321 -3.392 -2.945 1.00 95.25 89 GLY A N 1
ATOM 684 C CA . GLY A 1 89 ? 3.304 -2.498 -2.348 1.00 95.25 89 GLY A CA 1
ATOM 685 C C . GLY A 1 89 ? 2.785 -1.090 -2.134 1.00 95.25 89 GLY A C 1
ATOM 686 O O . GLY A 1 89 ? 2.888 -0.573 -1.024 1.00 95.25 89 GLY A O 1
ATOM 687 N N . ALA A 1 90 ? 2.189 -0.490 -3.168 1.00 96.56 90 ALA A N 1
ATOM 688 C CA . ALA A 1 90 ? 1.640 0.858 -3.082 1.00 96.56 90 ALA A CA 1
ATOM 689 C C . ALA A 1 90 ? 0.566 0.974 -1.991 1.00 96.56 90 ALA A C 1
ATOM 691 O O . ALA A 1 90 ? 0.588 1.920 -1.205 1.00 96.56 90 ALA A O 1
ATOM 692 N N . LEU A 1 91 ? -0.313 -0.028 -1.871 1.00 97.25 91 LEU A N 1
ATOM 693 C CA . LEU A 1 91 ? -1.325 -0.065 -0.814 1.00 97.25 91 LEU A CA 1
ATOM 694 C C . LEU A 1 91 ? -0.716 -0.183 0.593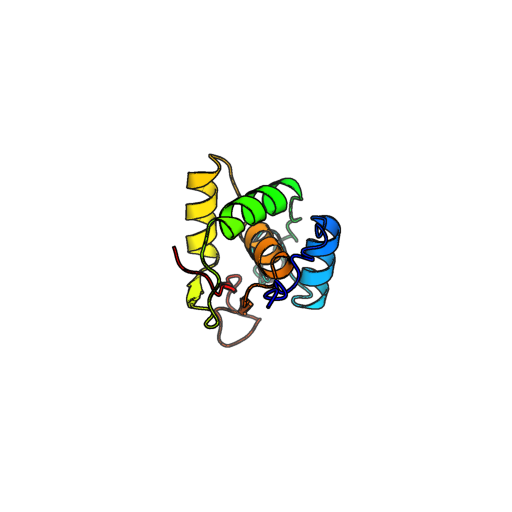 1.00 97.25 91 LEU A C 1
ATOM 696 O O . LEU A 1 91 ? -1.165 0.477 1.530 1.00 97.25 91 LEU A O 1
ATOM 700 N N . ILE A 1 92 ? 0.328 -0.996 0.759 1.00 96.00 92 ILE A N 1
ATOM 701 C CA . ILE A 1 92 ? 1.023 -1.134 2.047 1.00 96.00 92 ILE A CA 1
ATOM 702 C C . ILE A 1 92 ? 1.736 0.173 2.422 1.00 96.00 92 ILE A C 1
ATOM 704 O O . ILE A 1 92 ? 1.652 0.596 3.576 1.00 96.00 92 ILE A O 1
ATOM 708 N N . VAL A 1 93 ? 2.396 0.831 1.462 1.00 96.00 93 VAL A N 1
ATOM 709 C CA . VAL A 1 93 ? 3.021 2.151 1.652 1.00 96.00 93 VAL A CA 1
ATOM 710 C C . VAL A 1 93 ? 1.978 3.180 2.088 1.00 96.00 93 VAL A C 1
ATOM 712 O O . VAL A 1 93 ? 2.173 3.848 3.103 1.00 96.00 93 VAL A O 1
ATOM 715 N N . ALA A 1 94 ? 0.847 3.252 1.382 1.00 95.94 94 ALA A N 1
ATOM 716 C CA . ALA A 1 94 ? -0.259 4.144 1.712 1.00 95.94 94 ALA A CA 1
ATOM 717 C C . ALA A 1 94 ? -0.781 3.917 3.138 1.00 95.94 94 ALA A C 1
ATO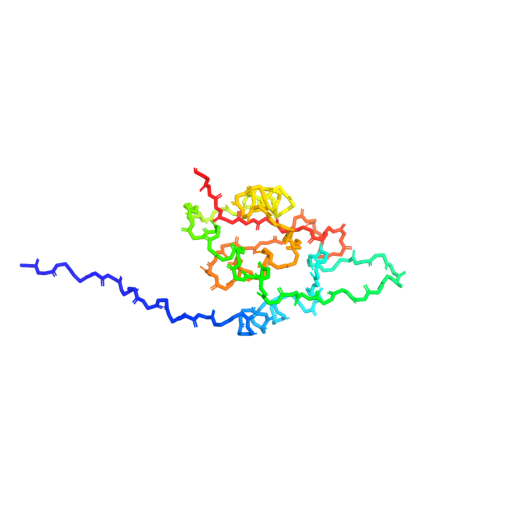M 719 O O . ALA A 1 94 ? -0.972 4.867 3.897 1.00 95.94 94 ALA A O 1
ATOM 720 N N . ALA A 1 95 ? -0.940 2.657 3.551 1.00 95.75 95 ALA A N 1
ATOM 721 C CA . ALA A 1 95 ? -1.395 2.339 4.899 1.00 95.75 95 ALA A CA 1
ATOM 722 C C . ALA A 1 95 ? -0.411 2.794 5.987 1.00 95.75 95 ALA A C 1
ATOM 724 O O . ALA A 1 95 ? -0.829 3.266 7.044 1.00 95.75 95 ALA A O 1
ATOM 725 N N . ILE A 1 96 ? 0.894 2.670 5.735 1.00 93.94 96 ILE A N 1
ATOM 726 C CA . ILE A 1 96 ? 1.935 3.155 6.650 1.00 93.94 96 ILE A CA 1
ATOM 727 C C . ILE A 1 96 ? 1.899 4.684 6.739 1.00 93.94 96 ILE A C 1
ATOM 729 O O . ILE A 1 96 ? 1.989 5.218 7.843 1.00 93.94 96 ILE A O 1
ATOM 733 N N . ALA A 1 97 ? 1.733 5.370 5.606 1.00 91.69 97 ALA A N 1
ATOM 734 C CA . ALA A 1 97 ? 1.651 6.828 5.537 1.00 91.69 97 ALA A CA 1
ATOM 735 C C . ALA A 1 97 ? 0.459 7.381 6.326 1.00 91.69 97 ALA A C 1
ATOM 737 O O . ALA A 1 97 ? 0.602 8.323 7.094 1.00 91.69 97 ALA A O 1
ATOM 738 N N . LEU A 1 98 ? -0.702 6.733 6.223 1.00 92.06 98 LEU A N 1
ATOM 739 C CA . LEU A 1 98 ? -1.903 7.105 6.976 1.00 92.06 98 LEU A CA 1
ATOM 740 C C . LEU A 1 98 ? -1.838 6.732 8.470 1.00 92.06 98 LEU A C 1
ATOM 742 O O . LEU A 1 98 ? -2.828 6.861 9.188 1.00 92.06 98 LEU A O 1
ATOM 746 N N . GLY A 1 99 ? -0.702 6.221 8.956 1.00 92.81 99 GLY A N 1
ATOM 747 C CA . GLY A 1 99 ? -0.538 5.822 10.354 1.00 92.81 99 GLY A CA 1
ATOM 748 C C . GLY A 1 99 ? -1.364 4.594 10.748 1.00 92.81 99 GLY A C 1
ATOM 749 O O . GLY A 1 99 ? -1.575 4.344 11.937 1.00 92.81 99 GLY A O 1
ATOM 750 N N . LEU A 1 100 ? -1.833 3.799 9.779 1.00 94.44 100 LEU A N 1
ATOM 751 C CA . LEU A 1 100 ? -2.623 2.604 10.055 1.00 94.44 100 LEU A CA 1
ATOM 752 C C . LEU A 1 100 ? -1.759 1.509 10.695 1.00 94.44 100 LEU A C 1
ATOM 754 O O . LEU A 1 100 ? -0.542 1.399 10.504 1.00 94.44 100 LEU A O 1
ATOM 758 N N . LYS A 1 101 ? -2.407 0.628 11.464 1.00 94.75 101 LYS A N 1
ATOM 759 C CA . LYS A 1 101 ? -1.741 -0.554 12.023 1.00 94.75 101 LYS A CA 1
ATOM 760 C C . LYS A 1 101 ? -1.386 -1.506 10.875 1.00 94.75 101 LYS A C 1
ATOM 762 O O . LYS A 1 101 ? -2.283 -2.077 10.267 1.00 94.75 101 LYS A O 1
ATOM 767 N N . VAL A 1 102 ? -0.096 -1.718 10.619 1.00 93.38 102 VAL A N 1
ATOM 768 C CA . VAL A 1 102 ? 0.403 -2.645 9.584 1.00 93.38 102 VAL A CA 1
ATOM 769 C C . VAL A 1 102 ? 1.288 -3.725 10.213 1.00 93.38 102 VAL A C 1
ATOM 771 O O . VAL A 1 102 ? 2.161 -3.423 11.028 1.00 93.38 102 VAL A O 1
ATOM 774 N N . ARG A 1 103 ? 1.086 -4.992 9.849 1.00 90.38 103 ARG A N 1
ATOM 775 C CA . ARG A 1 103 ? 1.974 -6.116 10.212 1.00 90.38 103 ARG A CA 1
ATOM 776 C C . ARG A 1 103 ? 2.139 -7.069 9.033 1.00 90.38 103 ARG A C 1
ATOM 778 O O . ARG A 1 103 ? 1.255 -7.115 8.188 1.00 90.38 103 ARG A O 1
ATOM 785 N N . SER A 1 104 ? 3.220 -7.839 8.980 1.00 88.12 104 SER A N 1
ATOM 786 C CA . SER A 1 104 ? 3.344 -8.934 8.011 1.00 88.12 104 SER A CA 1
ATOM 787 C C . SER A 1 104 ? 2.225 -9.967 8.213 1.00 88.12 104 SER A C 1
ATOM 789 O O . SER A 1 104 ? 1.762 -10.189 9.335 1.00 88.12 104 SER A O 1
ATOM 791 N N . ALA A 1 105 ? 1.755 -10.577 7.122 1.00 84.88 105 ALA A N 1
ATOM 792 C CA . ALA A 1 105 ? 0.753 -11.644 7.175 1.00 84.88 105 ALA A CA 1
ATOM 793 C C . ALA A 1 105 ? 1.361 -13.046 7.399 1.00 84.88 105 ALA A C 1
ATOM 795 O O . ALA A 1 105 ? 0.630 -13.986 7.706 1.00 84.88 105 ALA A O 1
ATOM 796 N N . GLY A 1 106 ? 2.680 -13.203 7.238 1.00 72.62 106 GLY A N 1
ATOM 797 C CA . GLY A 1 106 ? 3.420 -14.440 7.522 1.00 72.62 106 GLY A CA 1
ATOM 798 C C . GLY A 1 106 ? 3.902 -14.535 8.976 1.00 72.62 106 GLY A C 1
ATOM 799 O O . GLY A 1 106 ? 3.984 -13.518 9.665 1.00 72.62 106 GLY A O 1
ATOM 800 N N . ARG A 1 107 ? 4.234 -15.757 9.435 1.00 62.34 107 ARG A N 1
ATOM 801 C CA . ARG A 1 107 ? 4.892 -15.975 10.746 1.00 62.34 107 ARG A CA 1
ATOM 802 C C . ARG A 1 107 ? 6.280 -15.340 10.790 1.00 62.34 107 ARG A C 1
ATOM 804 O O . ARG A 1 107 ? 6.642 -14.766 11.807 1.00 62.34 107 ARG A O 1
ATOM 811 N N . ASP A 1 108 ? 6.963 -15.368 9.652 1.00 59.09 108 ASP A N 1
ATOM 812 C CA . ASP A 1 108 ? 8.252 -14.731 9.428 1.00 59.09 108 ASP A CA 1
ATOM 813 C C . ASP A 1 108 ? 8.098 -13.699 8.308 1.00 59.09 108 ASP A C 1
ATOM 815 O O . ASP A 1 108 ? 7.313 -13.900 7.372 1.00 59.09 108 ASP A O 1
ATOM 819 N N . PHE A 1 109 ? 8.870 -12.608 8.368 1.00 54.75 109 PHE A N 1
ATOM 820 C CA . PHE A 1 109 ? 8.955 -11.598 7.299 1.00 54.75 109 PHE A CA 1
ATOM 821 C C . PHE A 1 109 ? 9.380 -12.194 5.947 1.00 54.75 109 PHE A C 1
ATOM 823 O O . PHE A 1 109 ? 9.363 -11.494 4.940 1.00 54.75 109 PHE A O 1
ATOM 830 N N . GLU A 1 110 ? 9.752 -13.478 5.929 1.00 56.69 110 GLU A N 1
ATOM 831 C CA . GLU A 1 110 ? 10.406 -14.130 4.813 1.00 56.69 110 GLU A CA 1
ATOM 832 C C . GLU A 1 110 ? 9.510 -15.006 3.914 1.00 56.69 110 GLU A C 1
ATOM 834 O O . GLU A 1 110 ? 9.997 -15.570 2.940 1.00 56.69 110 GLU A O 1
ATOM 839 N N . SER A 1 111 ? 8.208 -15.150 4.183 1.00 66.69 111 SER A N 1
ATOM 840 C CA . SER A 1 111 ? 7.379 -16.123 3.433 1.00 66.69 111 SER A CA 1
ATOM 841 C C . SER A 1 111 ? 6.117 -15.567 2.778 1.00 66.69 111 SER A C 1
ATOM 843 O O . SER A 1 111 ? 5.534 -16.238 1.927 1.00 66.69 111 SER A O 1
ATOM 845 N N . ASN A 1 112 ? 5.676 -14.357 3.129 1.00 80.75 112 ASN A N 1
ATOM 846 C CA . ASN A 1 112 ? 4.415 -13.808 2.634 1.00 80.75 112 ASN A CA 1
ATOM 847 C C . ASN A 1 112 ? 4.562 -12.316 2.298 1.00 80.75 112 ASN A C 1
ATOM 849 O O . ASN A 1 112 ? 4.792 -11.530 3.219 1.00 80.75 112 ASN A O 1
ATOM 853 N N . PRO A 1 113 ? 4.382 -11.907 1.025 1.00 86.50 113 PRO A N 1
ATOM 854 C CA . PRO A 1 113 ? 4.541 -10.510 0.625 1.00 86.50 113 PRO A CA 1
ATOM 855 C C . PRO A 1 113 ? 3.416 -9.600 1.137 1.00 86.50 113 PRO A C 1
ATOM 857 O O . PRO A 1 113 ? 3.508 -8.373 1.054 1.00 86.50 113 PRO A O 1
ATOM 860 N N . ASN A 1 114 ? 2.336 -10.188 1.651 1.00 90.81 114 ASN A N 1
ATOM 861 C CA . ASN A 1 114 ? 1.157 -9.462 2.085 1.00 90.81 114 ASN A CA 1
ATOM 862 C C . ASN A 1 114 ? 1.303 -8.918 3.505 1.00 90.81 114 ASN A C 1
ATOM 864 O O . ASN A 1 114 ? 1.951 -9.506 4.379 1.00 90.81 114 ASN A O 1
ATOM 868 N N . ALA A 1 115 ? 0.604 -7.816 3.750 1.00 92.12 115 ALA A N 1
ATOM 869 C CA . ALA A 1 115 ? 0.444 -7.243 5.072 1.00 92.12 115 ALA A CA 1
ATOM 870 C C . ALA A 1 115 ? -0.990 -7.419 5.570 1.00 92.12 115 ALA A C 1
ATOM 872 O O . ALA A 1 115 ? -1.939 -7.520 4.796 1.00 92.12 115 ALA A O 1
ATOM 873 N N . LEU A 1 116 ? -1.152 -7.405 6.886 1.00 94.06 116 LEU A N 1
ATOM 874 C CA . LEU A 1 116 ? -2.430 -7.185 7.535 1.00 94.06 116 LEU A CA 1
ATOM 875 C C . LEU A 1 116 ? -2.514 -5.716 7.941 1.00 94.06 116 LEU A C 1
ATOM 877 O O . LEU A 1 116 ? -1.586 -5.184 8.556 1.00 94.06 116 LEU A O 1
ATOM 881 N N . ILE A 1 117 ? -3.638 -5.087 7.614 1.00 95.62 117 ILE A N 1
ATOM 882 C CA . ILE A 1 117 ? -3.908 -3.661 7.788 1.00 95.62 117 ILE A CA 1
ATOM 883 C C . ILE A 1 117 ? -5.080 -3.488 8.765 1.00 95.62 117 ILE A C 1
ATOM 885 O O . ILE A 1 117 ? -6.038 -4.270 8.786 1.00 95.62 117 ILE A O 1
ATOM 889 N N . GLY A 1 118 ? -4.969 -2.500 9.650 1.00 96.06 118 GLY A N 1
ATOM 890 C CA . GLY A 1 118 ? -5.964 -2.161 10.665 1.00 96.06 118 GLY A CA 1
ATOM 891 C C . GLY A 1 118 ? -7.046 -1.239 10.128 1.00 96.06 118 GLY A C 1
ATOM 892 O O . GLY A 1 118 ? -7.067 -0.068 10.486 1.00 96.06 118 GLY A O 1
ATOM 893 N N . VAL A 1 119 ? -7.949 -1.772 9.306 1.00 95.62 119 VAL A N 1
ATOM 894 C CA . VAL A 1 119 ? -9.118 -1.059 8.761 1.00 95.62 119 VAL A CA 1
ATOM 895 C C . VAL A 1 119 ? -10.360 -1.949 8.769 1.00 95.62 119 VAL A C 1
ATOM 897 O O . VAL A 1 119 ? -10.244 -3.175 8.840 1.00 95.62 119 VAL A O 1
ATOM 900 N N . ARG A 1 120 ? -11.537 -1.327 8.697 1.00 92.50 120 ARG A N 1
ATOM 901 C CA . ARG A 1 120 ? -12.825 -1.960 8.389 1.00 92.50 120 ARG A CA 1
ATOM 902 C C . ARG A 1 120 ? -13.614 -1.061 7.431 1.00 92.50 120 ARG A C 1
ATOM 904 O O . ARG A 1 120 ? -13.462 0.160 7.507 1.00 92.50 120 ARG A O 1
ATOM 911 N N . ALA A 1 121 ? -14.399 -1.680 6.554 1.00 77.44 121 ALA A N 1
ATOM 912 C CA . ALA A 1 121 ? -15.415 -0.988 5.764 1.00 77.44 121 ALA A CA 1
ATOM 913 C C . ALA A 1 121 ? -16.598 -0.590 6.656 1.00 77.44 121 ALA A C 1
ATOM 915 O O . ALA A 1 121 ? -16.833 -1.308 7.662 1.00 77.44 121 ALA A O 1
#

pLDDT: mean 83.6, std 17.63, range [33.91, 98.0]

Secondary structure (DSSP, 8-state):
--------------HHHHHHHHHHHSTTEETTEES---TTPPPPPPPHHHHHHHHHHHHTSEE-SS--EEHHHHHHHHHHHHTS---HHHHHHHHHHTT--EEESSSSTTT---EEE-EE-

Radius of gyration: 14.63 Å; chains: 1; bounding box: 33×41×40 Å

Sequence (121 aa):
MPYTSAGHIAHEISPAQALEIARRRFCRISADGILLARRGAPYQEIIVEQVNRAMEFLATLTPTKSARACSYQLKHAAESWAGAYISNGALIVAAIALGLKVRSAGRDFESNPNALIGVRA

Foldseek 3Di:
DDDDDDDPPLPPCQLVNLVVLCCVVQVQQALQASDDDDVPDDGHHADRVLLVLLLVLQVVWAFAPDQAAKLVVSQVVSCVVVVHHHGSSSNQSSLVSVVWDWDFPDPDSHDGRIIGTGTDD